Protein AF-A0A815ELU6-F1 (afdb_monomer_lite)

Foldseek 3Di:
DDDVLLCVVVVDVDDDFPFQCDPDPRGGDDDDDAAVVLVVVLVVLVVVLCVVPDPDDDDDDDPPDDDDDDDPCVCSCVPRVGDGDDDPVNNVVVSNVQCVVCVPHDD

Secondary structure (DSSP, 8-state):
--HHHHHHTTSSS-PPP--S-SSSTTSS-------HHHHHHHHHHHHHHHTT-------PPPTT--S-----THHHHHHHS------HHHHHHHHHHHHHH-TT---

InterPro domains:
  IPR036291 NAD(P)-binding domain superfamily [SSF51735] (1-105)

Sequence (107 aa):
MPYVAQVAVGRLPHVNVTGTDYDTPDGTGVRDYIHVVDLAKGHIAAMKKFKDNCGLQNCPRRSGDLASVYADCSLAAKELGWTAERGLDDMCQDLWRWQSNNPNGFQ

pLDDT: mean 77.12, std 16.99, range [32.91, 93.69]

Structure (mmCIF, N/CA/C/O backbone):
data_AF-A0A815ELU6-F1
#
_entry.id   AF-A0A815ELU6-F1
#
loop_
_atom_site.group_PDB
_atom_site.id
_atom_site.type_symbol
_atom_site.label_atom_id
_atom_site.label_alt_id
_atom_site.label_comp_id
_atom_site.label_asym_id
_atom_site.label_entity_id
_atom_site.label_seq_id
_atom_site.pdbx_PDB_ins_code
_atom_site.Cartn_x
_atom_site.Cartn_y
_atom_site.Cartn_z
_atom_site.occupancy
_atom_site.B_iso_or_equiv
_atom_site.auth_seq_id
_atom_site.auth_comp_id
_atom_site.auth_asym_id
_atom_site.auth_atom_id
_atom_site.pdbx_PDB_model_num
ATOM 1 N N . MET A 1 1 ? -5.921 5.186 -11.119 1.00 63.47 1 MET A N 1
ATOM 2 C CA . MET A 1 1 ? -5.454 3.794 -10.922 1.00 63.47 1 MET A CA 1
ATOM 3 C C . MET A 1 1 ? -3.967 3.805 -10.584 1.00 63.47 1 MET A C 1
ATOM 5 O O . MET A 1 1 ? -3.269 4.653 -11.130 1.00 63.47 1 MET A O 1
ATOM 9 N N . PRO A 1 2 ? -3.470 2.931 -9.698 1.00 83.88 2 PRO A N 1
ATOM 10 C CA . PRO A 1 2 ? -2.055 2.904 -9.315 1.00 83.88 2 PRO A CA 1
ATOM 11 C C . PRO A 1 2 ? -1.157 2.394 -10.453 1.00 83.88 2 PRO A C 1
ATOM 13 O O . PRO A 1 2 ? -1.551 1.517 -11.217 1.00 83.88 2 PRO A O 1
ATOM 16 N N . TYR A 1 3 ? 0.042 2.968 -10.580 1.00 86.38 3 TYR A N 1
ATOM 17 C CA . TYR A 1 3 ? 0.918 2.810 -11.751 1.00 86.38 3 TYR A CA 1
ATOM 18 C C . TYR A 1 3 ? 1.339 1.354 -12.006 1.00 86.38 3 TYR A C 1
ATOM 20 O O . TYR A 1 3 ? 1.165 0.845 -13.110 1.00 86.38 3 TYR A O 1
ATOM 28 N N . VAL A 1 4 ? 1.808 0.654 -10.967 1.00 89.50 4 VAL A N 1
ATOM 29 C CA . VAL A 1 4 ? 2.239 -0.754 -11.056 1.00 89.50 4 VAL A CA 1
ATOM 30 C C . VAL A 1 4 ? 1.092 -1.662 -11.509 1.00 89.50 4 VAL A C 1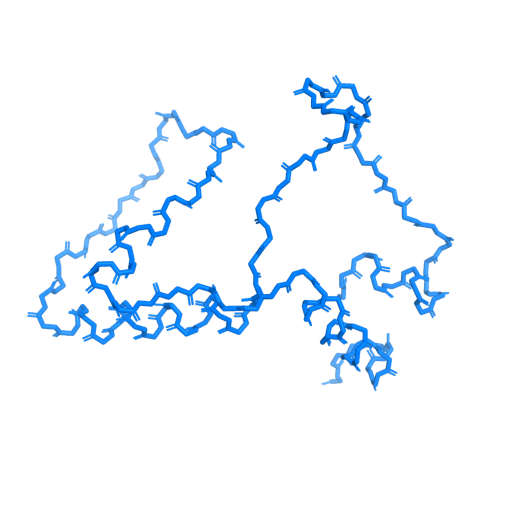
ATOM 32 O O . VAL A 1 4 ? 1.275 -2.504 -12.384 1.00 89.50 4 VAL A O 1
ATOM 35 N N . ALA A 1 5 ? -0.116 -1.444 -10.984 1.00 86.44 5 ALA A N 1
ATOM 36 C CA . ALA A 1 5 ? -1.285 -2.236 -11.353 1.00 86.44 5 ALA A CA 1
ATOM 37 C C . ALA A 1 5 ? -1.697 -2.012 -12.818 1.00 86.44 5 ALA A C 1
ATOM 39 O O . ALA A 1 5 ? -2.095 -2.957 -13.490 1.00 86.44 5 ALA A O 1
ATOM 40 N N . GLN A 1 6 ? -1.558 -0.786 -13.338 1.00 86.94 6 GLN A N 1
ATOM 41 C CA . GLN A 1 6 ? -1.822 -0.486 -14.750 1.00 86.94 6 GLN A CA 1
ATOM 42 C C . GLN A 1 6 ? -0.858 -1.215 -15.692 1.00 86.94 6 GLN A C 1
ATOM 44 O O . GLN A 1 6 ? -1.288 -1.686 -16.743 1.00 86.94 6 GLN A O 1
ATOM 49 N N . VAL A 1 7 ? 0.419 -1.331 -15.318 1.00 90.44 7 VAL A N 1
ATOM 50 C CA . VAL A 1 7 ? 1.398 -2.127 -16.075 1.00 90.44 7 VAL A CA 1
ATOM 51 C C . VAL A 1 7 ? 1.029 -3.610 -16.020 1.00 90.44 7 VAL A C 1
ATOM 53 O O . VAL A 1 7 ? 1.013 -4.273 -17.051 1.00 90.44 7 VAL A O 1
ATOM 56 N N . ALA A 1 8 ? 0.643 -4.116 -14.844 1.00 88.50 8 ALA A N 1
ATOM 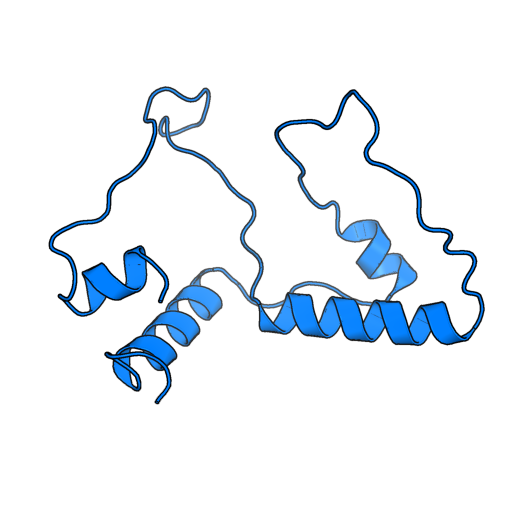57 C CA . ALA A 1 8 ? 0.261 -5.517 -14.663 1.00 88.50 8 ALA A CA 1
ATOM 58 C C . ALA A 1 8 ? -0.951 -5.940 -15.517 1.00 88.50 8 ALA A C 1
ATOM 60 O O . ALA A 1 8 ? -1.006 -7.077 -15.974 1.00 88.50 8 ALA A O 1
ATOM 61 N N . VAL A 1 9 ? -1.902 -5.033 -15.777 1.00 89.56 9 VAL A N 1
ATOM 62 C CA . VAL A 1 9 ? -3.028 -5.283 -16.703 1.00 89.56 9 VAL A CA 1
ATOM 63 C C . VAL A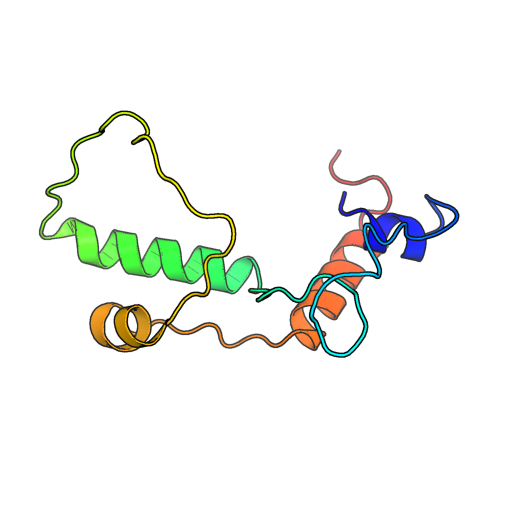 1 9 ? -2.757 -4.846 -18.148 1.00 89.56 9 VAL A C 1
ATOM 65 O O . VAL A 1 9 ? -3.683 -4.766 -18.952 1.00 89.56 9 VAL A O 1
ATOM 68 N N . GLY A 1 10 ? -1.507 -4.525 -18.492 1.00 88.81 10 GLY A N 1
ATOM 69 C CA . GLY A 1 10 ? -1.096 -4.191 -19.858 1.00 88.81 10 GLY A CA 1
ATOM 70 C C . GLY A 1 10 ? -1.551 -2.819 -20.367 1.00 88.81 10 GLY A C 1
ATOM 71 O O . GLY A 1 10 ? -1.472 -2.559 -21.564 1.00 88.81 10 GLY A O 1
ATOM 72 N N . ARG A 1 11 ? -2.021 -1.917 -19.492 1.00 87.75 11 ARG A N 1
ATOM 73 C CA . ARG A 1 11 ? -2.371 -0.533 -19.880 1.00 87.75 11 ARG A CA 1
ATOM 74 C C . ARG A 1 11 ? -1.142 0.349 -20.073 1.00 87.75 11 ARG A C 1
ATOM 76 O O . ARG A 1 11 ? -1.214 1.339 -20.794 1.00 87.75 11 ARG A O 1
ATOM 83 N N . LEU A 1 12 ? -0.039 0.005 -19.416 1.00 90.50 12 LEU A N 1
ATOM 84 C CA . LEU A 1 12 ? 1.251 0.672 -19.541 1.00 90.50 12 LEU A CA 1
ATOM 85 C C . LEU A 1 12 ? 2.337 -0.370 -19.846 1.00 90.50 12 LEU A C 1
ATOM 87 O O . LEU A 1 12 ? 2.223 -1.504 -19.386 1.00 90.50 12 LEU A O 1
ATOM 91 N N . PRO A 1 13 ? 3.386 -0.007 -20.602 1.00 92.19 13 PRO A N 1
ATOM 92 C CA . PRO A 1 13 ? 4.371 -0.974 -21.084 1.00 92.19 13 PRO A CA 1
ATOM 93 C C . PRO A 1 13 ? 5.348 -1.456 -20.003 1.00 92.19 13 PRO A C 1
ATOM 95 O O . PRO A 1 13 ? 5.789 -2.599 -20.053 1.00 92.19 13 PRO A O 1
ATOM 98 N N . HIS A 1 14 ? 5.712 -0.605 -19.040 1.00 93.44 14 HIS A N 1
ATOM 99 C CA . HIS A 1 14 ? 6.672 -0.938 -17.986 1.00 93.44 14 HIS A CA 1
ATOM 100 C C . HIS A 1 14 ? 6.497 -0.048 -16.751 1.00 93.44 14 HIS A C 1
ATOM 102 O O . HIS A 1 14 ? 5.905 1.031 -16.815 1.00 93.44 14 HIS A O 1
ATOM 108 N N . VAL A 1 15 ? 7.035 -0.506 -15.618 1.00 92.94 15 VAL A N 1
ATOM 109 C CA . VAL A 1 15 ? 7.139 0.290 -14.389 1.00 92.94 15 VAL A CA 1
ATOM 110 C C . VAL A 1 15 ? 8.373 1.191 -14.481 1.00 92.94 15 VAL A C 1
ATOM 112 O O . VAL A 1 15 ? 9.437 0.733 -14.885 1.00 92.94 15 VAL A O 1
ATOM 115 N N . ASN A 1 16 ? 8.247 2.458 -14.087 1.00 91.31 16 ASN A N 1
ATOM 116 C CA . ASN A 1 16 ? 9.382 3.362 -13.924 1.00 91.31 16 ASN A CA 1
ATOM 117 C C . ASN A 1 16 ? 9.759 3.421 -12.444 1.00 91.31 16 ASN A C 1
ATOM 119 O O . ASN A 1 16 ? 8.949 3.853 -11.624 1.00 91.31 16 ASN A O 1
ATOM 123 N N . VAL A 1 17 ? 10.979 3.002 -12.111 1.00 89.50 17 VAL A N 1
ATOM 124 C CA . VAL A 1 17 ? 11.546 3.127 -10.762 1.00 89.50 17 VAL A CA 1
ATOM 125 C C . VAL A 1 17 ? 12.372 4.410 -10.715 1.00 89.50 17 VAL A C 1
ATOM 127 O O . VAL A 1 17 ? 13.306 4.578 -11.495 1.00 89.50 17 VAL A O 1
ATOM 130 N N . THR A 1 18 ? 11.998 5.350 -9.847 1.00 87.50 18 THR A N 1
ATOM 131 C CA . THR A 1 18 ? 12.662 6.657 -9.747 1.00 87.50 18 THR A CA 1
ATOM 132 C C . THR A 1 18 ? 13.776 6.629 -8.703 1.00 87.50 18 THR A C 1
ATOM 134 O O . THR A 1 18 ? 13.483 6.626 -7.507 1.00 87.50 18 THR A O 1
ATOM 137 N N . GLY A 1 19 ? 15.027 6.674 -9.165 1.00 83.56 19 GLY A N 1
ATOM 138 C CA . GLY A 1 19 ? 16.226 6.684 -8.321 1.00 83.56 19 GLY A CA 1
ATOM 139 C C . GLY A 1 19 ? 16.709 5.275 -7.976 1.00 83.56 19 GLY A C 1
ATOM 140 O O . GLY A 1 19 ? 15.932 4.423 -7.543 1.00 83.56 19 GLY A O 1
ATOM 141 N N . THR A 1 20 ? 17.997 5.042 -8.218 1.00 88.69 20 THR A N 1
ATOM 142 C CA . THR A 1 20 ? 18.701 3.769 -7.964 1.00 88.69 20 THR A CA 1
ATOM 143 C C . THR A 1 20 ? 20.025 3.999 -7.225 1.00 88.69 20 THR A C 1
ATOM 145 O O . THR A 1 20 ? 20.899 3.140 -7.218 1.00 88.69 20 THR A O 1
ATOM 148 N N . ASP A 1 21 ? 20.199 5.193 -6.668 1.00 90.12 21 ASP A N 1
ATOM 149 C CA . ASP A 1 21 ? 21.410 5.722 -6.045 1.00 90.12 21 ASP A CA 1
ATOM 150 C C . ASP A 1 21 ? 21.165 6.189 -4.599 1.00 90.12 21 ASP A C 1
ATOM 152 O O . ASP A 1 21 ? 21.979 6.911 -4.023 1.00 90.12 21 ASP A O 1
ATOM 156 N N . TYR A 1 22 ? 20.050 5.776 -3.988 1.00 87.00 22 TYR A N 1
ATOM 157 C CA . TYR A 1 22 ? 19.796 6.021 -2.571 1.00 87.00 22 TYR A CA 1
ATOM 158 C C . TYR A 1 22 ? 20.700 5.150 -1.692 1.00 87.00 22 TYR A C 1
ATOM 160 O O . TYR A 1 22 ?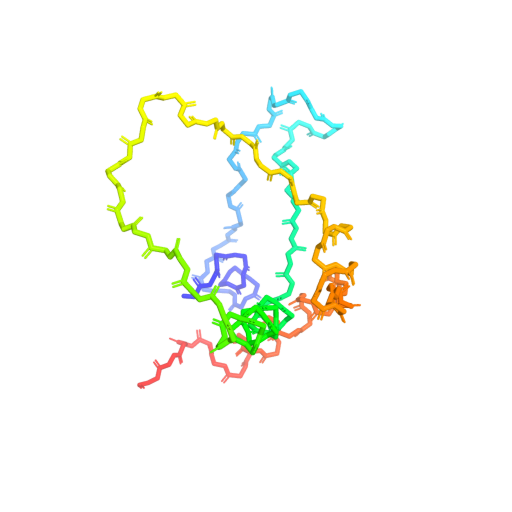 20.998 4.009 -2.038 1.00 87.00 22 TYR A O 1
ATOM 168 N N . ASP A 1 23 ? 21.055 5.646 -0.505 1.00 93.19 23 ASP A N 1
ATOM 169 C CA . ASP A 1 23 ? 21.763 4.870 0.523 1.00 93.19 23 ASP A CA 1
ATOM 170 C C . ASP A 1 23 ? 20.820 3.838 1.174 1.00 93.19 23 ASP A C 1
ATOM 172 O O . ASP A 1 23 ? 20.279 4.018 2.264 1.00 93.19 23 ASP A O 1
ATOM 176 N N . THR A 1 24 ? 20.520 2.790 0.412 1.00 93.00 24 THR A N 1
ATOM 177 C CA . THR A 1 24 ? 19.574 1.709 0.711 1.00 93.00 24 THR A CA 1
ATOM 178 C C . THR A 1 24 ? 20.125 0.400 0.138 1.00 93.00 24 THR A C 1
ATOM 180 O O . THR A 1 24 ? 20.932 0.452 -0.791 1.00 93.00 24 THR A O 1
ATOM 183 N N . PRO A 1 25 ? 19.708 -0.780 0.639 1.00 93.38 25 PRO A N 1
ATOM 184 C CA . PRO A 1 25 ? 20.331 -2.053 0.263 1.00 93.38 25 PRO A CA 1
ATOM 185 C C . PRO A 1 25 ? 20.383 -2.352 -1.243 1.00 93.38 25 PRO A C 1
ATOM 187 O O . PRO A 1 25 ? 21.316 -3.011 -1.692 1.00 93.38 25 PRO A O 1
ATOM 190 N N . ASP A 1 26 ? 19.400 -1.882 -2.013 1.00 91.75 26 ASP A N 1
ATOM 191 C CA . ASP A 1 26 ? 19.300 -2.089 -3.463 1.00 91.75 26 ASP A CA 1
ATOM 192 C C . ASP A 1 26 ? 19.379 -0.784 -4.281 1.00 91.75 26 ASP A C 1
ATOM 194 O O . ASP A 1 26 ? 19.181 -0.798 -5.496 1.00 91.75 26 ASP A O 1
ATOM 198 N N . GLY A 1 27 ? 19.668 0.347 -3.627 1.00 90.38 27 GLY A N 1
ATOM 199 C CA . GLY A 1 27 ? 19.708 1.673 -4.244 1.00 90.38 27 GLY A CA 1
ATOM 200 C C . GLY A 1 27 ? 18.339 2.316 -4.491 1.00 90.38 27 GLY A C 1
ATOM 201 O O . GLY A 1 27 ? 18.286 3.485 -4.879 1.00 90.38 27 GLY A O 1
ATOM 202 N N . THR A 1 28 ? 17.229 1.605 -4.276 1.00 93.69 28 THR A N 1
ATOM 203 C CA . THR A 1 28 ? 15.873 2.101 -4.540 1.00 93.69 28 THR A CA 1
ATOM 204 C C . THR A 1 28 ? 15.182 2.628 -3.281 1.00 93.69 28 THR A C 1
ATOM 206 O O . THR A 1 28 ? 15.588 2.408 -2.142 1.00 93.69 28 THR A O 1
ATOM 209 N N . GLY A 1 29 ? 14.092 3.375 -3.460 1.00 88.06 29 GLY A N 1
ATOM 210 C CA . GLY A 1 29 ? 13.357 3.935 -2.330 1.00 88.06 29 GLY A CA 1
ATOM 211 C C . GLY A 1 29 ? 12.675 2.871 -1.457 1.00 88.06 29 GLY A C 1
ATOM 212 O O . GLY A 1 29 ? 11.635 2.341 -1.832 1.00 88.06 29 GLY A O 1
ATOM 213 N N . VAL A 1 30 ? 13.166 2.668 -0.233 1.00 90.12 30 VAL A N 1
ATOM 214 C CA . VAL A 1 30 ? 12.496 1.845 0.794 1.00 90.12 30 VAL A CA 1
ATOM 215 C C . VAL A 1 30 ? 11.364 2.637 1.458 1.00 90.12 30 VAL A C 1
ATOM 217 O O . VAL A 1 30 ? 11.540 3.809 1.805 1.00 90.12 30 VAL A O 1
ATOM 220 N N . ARG A 1 31 ? 10.180 2.034 1.611 1.00 88.56 31 ARG A N 1
ATOM 221 C CA . ARG A 1 31 ? 8.984 2.661 2.202 1.00 88.56 31 ARG A CA 1
ATOM 222 C C . ARG A 1 31 ? 8.238 1.674 3.093 1.00 88.56 31 ARG A C 1
ATOM 224 O O . ARG A 1 31 ? 8.258 0.475 2.833 1.00 88.56 31 ARG A O 1
ATOM 231 N N . ASP A 1 32 ? 7.551 2.209 4.094 1.00 87.12 32 ASP A N 1
ATOM 232 C CA . ASP A 1 32 ? 6.619 1.462 4.936 1.00 87.12 32 ASP A CA 1
ATOM 233 C C . ASP A 1 32 ? 5.221 1.503 4.298 1.00 87.12 32 ASP A C 1
ATOM 235 O O . ASP A 1 32 ? 4.578 2.555 4.235 1.00 87.12 32 ASP A O 1
ATOM 239 N N . TYR A 1 33 ? 4.791 0.377 3.729 1.00 89.12 33 TYR A N 1
ATOM 240 C CA . TYR A 1 33 ? 3.486 0.254 3.087 1.00 89.12 33 TYR A CA 1
ATOM 241 C C . TYR A 1 33 ? 2.457 -0.251 4.095 1.00 89.12 33 TYR A C 1
ATOM 243 O O . TYR A 1 33 ? 2.672 -1.264 4.750 1.00 89.12 33 TYR A O 1
ATOM 251 N N . ILE A 1 34 ? 1.304 0.421 4.158 1.00 89.88 34 ILE A N 1
ATOM 252 C CA . ILE A 1 34 ? 0.166 0.026 4.991 1.00 89.88 34 ILE A CA 1
ATOM 253 C C . ILE A 1 34 ? -1.063 -0.269 4.132 1.00 89.88 34 ILE A C 1
ATOM 255 O O . ILE A 1 34 ? -1.401 0.478 3.210 1.00 89.88 34 ILE A O 1
ATOM 259 N N . HIS A 1 35 ? -1.780 -1.342 4.469 1.00 92.06 35 HIS A N 1
ATOM 260 C CA . HIS A 1 35 ? -3.011 -1.692 3.779 1.00 92.06 35 HIS A CA 1
ATOM 261 C C . HIS A 1 35 ? -4.076 -0.614 4.019 1.00 92.06 35 HIS A C 1
ATOM 263 O O . HIS A 1 35 ? -4.403 -0.285 5.160 1.00 92.06 35 HIS A O 1
ATOM 269 N N . VAL A 1 36 ? -4.687 -0.097 2.948 1.00 91.00 36 VAL A N 1
ATOM 270 C CA . VAL A 1 36 ? -5.635 1.034 3.023 1.00 91.00 36 VAL A CA 1
ATOM 271 C C . VAL A 1 36 ? -6.821 0.779 3.964 1.00 91.00 36 VAL A C 1
ATOM 273 O O . VAL A 1 36 ? -7.266 1.679 4.671 1.00 91.00 36 VAL A O 1
ATOM 276 N N . VAL A 1 37 ? -7.313 -0.462 4.024 1.00 89.38 37 VAL A N 1
ATOM 277 C CA . VAL A 1 37 ? -8.376 -0.864 4.965 1.00 89.38 37 VAL A CA 1
ATOM 278 C C . VAL A 1 37 ? -7.916 -0.769 6.419 1.00 89.38 37 VAL A C 1
ATOM 280 O O . VAL A 1 37 ? -8.684 -0.312 7.264 1.00 89.38 37 VAL A O 1
ATOM 283 N N . ASP A 1 38 ? -6.680 -1.162 6.723 1.00 88.62 38 ASP A N 1
ATOM 284 C CA . ASP A 1 38 ? -6.163 -1.059 8.086 1.00 88.62 38 ASP A CA 1
ATOM 285 C C . ASP A 1 38 ? -5.965 0.405 8.462 1.00 88.62 38 ASP A C 1
ATOM 287 O O . ASP A 1 38 ? -6.402 0.816 9.537 1.00 88.62 38 ASP A O 1
ATOM 291 N N . LEU A 1 39 ? -5.454 1.226 7.539 1.00 88.62 39 LEU A N 1
ATOM 292 C CA . LEU A 1 39 ? -5.387 2.673 7.721 1.00 88.62 39 LEU A CA 1
ATOM 293 C C . LEU A 1 39 ? -6.773 3.275 8.021 1.00 88.62 39 LEU A C 1
ATOM 295 O O . LEU A 1 39 ? -6.912 4.070 8.951 1.00 88.62 39 LEU A O 1
ATOM 299 N N . ALA A 1 40 ? -7.819 2.879 7.290 1.00 86.62 40 ALA A N 1
ATOM 300 C CA . ALA A 1 40 ? -9.187 3.342 7.539 1.00 86.62 40 ALA A CA 1
ATOM 301 C C . ALA A 1 40 ? -9.710 2.916 8.924 1.00 86.62 40 ALA A C 1
ATOM 303 O O . ALA A 1 40 ? -10.309 3.726 9.637 1.00 86.62 40 ALA A O 1
ATOM 304 N N . LYS A 1 41 ? -9.439 1.674 9.351 1.00 84.12 41 LYS A N 1
ATOM 305 C CA . LYS A 1 41 ? -9.755 1.209 10.714 1.00 84.12 41 LYS A CA 1
ATOM 306 C C . LYS A 1 41 ? -9.028 2.038 11.777 1.00 84.12 41 LYS A C 1
ATOM 308 O O . LYS A 1 41 ? -9.642 2.369 12.789 1.00 84.12 41 LYS A O 1
ATOM 313 N N . GLY A 1 42 ? -7.773 2.415 11.530 1.00 83.94 42 GLY A N 1
ATOM 314 C CA . GLY A 1 42 ? -6.986 3.263 12.429 1.00 83.94 42 GLY A CA 1
ATOM 315 C C . GLY A 1 42 ? -7.621 4.638 12.628 1.00 83.94 42 GLY A C 1
ATOM 316 O O . GLY A 1 42 ? -7.786 5.086 13.762 1.00 83.94 42 GLY A O 1
ATOM 317 N N . HIS A 1 43 ? -8.096 5.264 11.547 1.00 82.50 43 HIS A N 1
ATOM 318 C CA . HIS A 1 43 ? -8.838 6.529 11.626 1.00 82.50 43 HIS A CA 1
ATOM 319 C C . HIS A 1 43 ? -10.135 6.390 12.435 1.00 82.50 43 HIS A C 1
ATOM 321 O O . HIS A 1 43 ? -10.439 7.242 13.268 1.00 82.50 43 HIS A O 1
ATOM 327 N N . ILE A 1 44 ? -10.889 5.301 12.244 1.00 81.00 44 ILE A N 1
ATOM 328 C CA . ILE A 1 44 ? -12.109 5.032 13.021 1.00 81.00 44 ILE A CA 1
ATOM 329 C C . ILE A 1 44 ? -11.781 4.852 14.511 1.00 81.00 44 ILE A C 1
ATOM 331 O O . ILE A 1 44 ? -12.506 5.374 15.360 1.00 81.00 44 ILE A O 1
ATOM 335 N N . ALA A 1 45 ? -10.704 4.134 14.842 1.00 80.69 45 ALA A N 1
ATOM 336 C CA . ALA A 1 45 ? -10.258 3.943 16.221 1.00 80.69 45 ALA A CA 1
ATOM 337 C C . ALA A 1 45 ? -9.859 5.278 16.873 1.00 80.69 45 ALA A C 1
ATOM 339 O O . ALA A 1 45 ? -10.318 5.586 17.974 1.00 80.69 45 ALA A O 1
ATOM 340 N N . ALA A 1 46 ? -9.104 6.114 16.154 1.00 76.88 46 ALA A N 1
ATOM 341 C CA . ALA A 1 46 ? -8.764 7.467 16.581 1.00 76.88 46 ALA A CA 1
ATOM 342 C C . ALA A 1 46 ? -10.022 8.310 16.841 1.00 76.88 46 ALA A C 1
ATOM 344 O O . ALA A 1 46 ? -10.194 8.839 17.937 1.00 76.88 46 ALA A O 1
ATOM 345 N N . MET A 1 47 ? -10.953 8.383 15.884 1.00 72.88 47 MET A N 1
ATOM 346 C CA . MET A 1 47 ? -12.194 9.153 16.041 1.00 72.88 47 MET A CA 1
ATOM 347 C C . MET A 1 47 ? -13.040 8.698 17.235 1.00 72.88 47 MET A C 1
ATOM 349 O O . MET A 1 47 ? -13.624 9.535 17.921 1.00 72.88 47 MET A O 1
ATOM 353 N N . LYS A 1 48 ? -13.117 7.386 17.496 1.00 74.31 48 LYS A N 1
ATOM 354 C CA . LYS A 1 48 ? -13.824 6.852 18.670 1.00 74.31 48 LYS A CA 1
ATOM 355 C C . LYS A 1 48 ? -13.192 7.334 19.972 1.00 74.31 48 LYS A C 1
ATOM 357 O O . LYS A 1 48 ? -13.931 7.709 20.871 1.00 74.31 48 LYS A O 1
ATOM 362 N N . LYS A 1 49 ? -11.859 7.383 20.048 1.00 69.75 49 LYS A N 1
ATOM 363 C CA . LYS A 1 49 ? -11.141 7.891 21.224 1.00 69.75 49 LYS A CA 1
ATOM 364 C C . LYS A 1 49 ? -11.270 9.410 21.387 1.00 69.75 49 LYS A C 1
ATOM 366 O O . LYS A 1 49 ? -11.395 9.900 22.503 1.00 69.75 49 LYS A O 1
ATOM 371 N N . PHE A 1 50 ? -11.278 10.164 20.287 1.00 63.91 50 PHE A N 1
ATOM 372 C CA . PHE A 1 50 ? -11.352 11.631 20.323 1.00 63.91 50 PHE A CA 1
ATOM 373 C C . PHE A 1 50 ? -12.751 12.195 20.596 1.00 63.91 50 PHE A C 1
ATOM 375 O O . PHE A 1 50 ? -12.865 13.385 20.892 1.00 63.91 50 PHE A O 1
ATOM 382 N N . LYS A 1 51 ? -13.810 11.374 20.550 1.00 58.62 51 LYS A N 1
ATOM 383 C CA . LYS A 1 51 ? -15.170 11.807 20.919 1.00 58.62 51 LYS A CA 1
ATOM 384 C C . LYS A 1 51 ? -15.288 12.271 22.376 1.00 58.62 51 LYS A C 1
ATOM 386 O O . LYS A 1 51 ? -16.178 13.066 22.659 1.00 58.62 51 LYS A O 1
ATOM 391 N N . ASP A 1 52 ? -14.363 11.854 23.239 1.00 55.47 52 ASP A N 1
ATOM 392 C CA . ASP A 1 52 ? -14.421 12.134 24.674 1.00 55.47 52 ASP A CA 1
ATOM 393 C C . ASP A 1 52 ? -13.506 13.297 25.126 1.00 55.47 52 ASP A C 1
ATOM 395 O O . ASP A 1 52 ? -13.616 13.721 26.271 1.00 55.47 52 ASP A O 1
ATOM 399 N N . ASN A 1 53 ? -12.615 13.836 24.268 1.00 55.12 53 ASN A N 1
ATOM 400 C CA . ASN A 1 53 ? -11.701 14.955 24.602 1.00 55.12 53 ASN A CA 1
ATOM 401 C C . ASN A 1 53 ? -10.984 15.543 23.356 1.00 55.12 53 ASN A C 1
ATOM 403 O O . ASN A 1 53 ? -9.800 15.287 23.126 1.00 55.12 53 ASN A O 1
ATOM 407 N N . CYS A 1 54 ? -11.662 16.336 22.518 1.00 49.09 54 CYS A N 1
ATOM 408 C CA . CYS A 1 54 ? -11.029 16.930 21.329 1.00 49.09 54 CYS A CA 1
ATOM 409 C C . CYS A 1 54 ? -10.532 18.368 21.580 1.00 49.09 54 CYS A C 1
ATOM 411 O O . CYS A 1 54 ? -11.316 19.314 21.575 1.00 49.09 54 CYS A O 1
ATOM 413 N N . GLY A 1 55 ? -9.215 18.523 21.764 1.00 53.12 55 GLY A N 1
ATOM 414 C CA . GLY A 1 55 ? -8.485 19.799 21.791 1.00 53.12 55 GLY A CA 1
ATOM 415 C C . GLY A 1 55 ? -7.653 20.024 20.522 1.00 53.12 55 GLY A C 1
ATOM 416 O O . GLY A 1 55 ? -6.447 20.232 20.611 1.00 53.12 55 GLY A O 1
ATOM 417 N N . LEU A 1 56 ? -8.261 19.920 19.336 1.00 47.59 56 LEU A N 1
ATOM 418 C CA . LEU A 1 56 ? -7.585 20.168 18.055 1.00 47.59 56 LEU A CA 1
ATOM 419 C C . LEU A 1 56 ? -7.890 21.580 17.538 1.00 47.59 56 LEU A C 1
ATOM 421 O O . LEU A 1 56 ? -9.047 21.931 17.313 1.00 47.59 56 LEU A O 1
ATOM 425 N N . GLN A 1 57 ? -6.837 22.367 17.306 1.00 43.28 57 GLN A N 1
ATOM 426 C CA . GLN A 1 57 ? -6.896 23.678 16.659 1.00 43.28 57 GLN A CA 1
ATOM 427 C C . GLN A 1 57 ? -6.070 23.645 15.365 1.00 43.28 57 GLN A C 1
ATOM 429 O O . GLN A 1 57 ? -4.937 23.166 15.358 1.00 43.28 57 GLN A O 1
ATOM 434 N N . ASN A 1 58 ? -6.642 24.141 14.265 1.00 40.53 58 ASN A N 1
ATOM 435 C CA . ASN A 1 58 ? -5.954 24.223 12.975 1.00 40.53 58 ASN A CA 1
ATOM 436 C C . ASN A 1 58 ? -4.819 25.256 13.024 1.00 40.53 58 ASN A C 1
ATOM 438 O O . ASN A 1 58 ? -5.054 26.411 13.382 1.00 40.53 58 ASN A O 1
ATOM 442 N N . CYS A 1 59 ? -3.619 24.855 12.595 1.00 39.97 59 CYS A N 1
ATOM 443 C CA . CYS A 1 59 ? -2.434 25.709 12.516 1.00 39.97 59 CYS A CA 1
ATOM 444 C C . CYS A 1 59 ? -1.796 25.638 11.114 1.00 39.97 59 CYS A C 1
ATOM 446 O O . CYS A 1 59 ? -1.861 24.593 10.464 1.00 39.97 59 CYS A O 1
ATOM 448 N N . PRO A 1 60 ? -1.174 26.730 10.631 1.00 45.25 60 PRO A N 1
ATOM 449 C CA . PRO A 1 60 ? -0.467 26.745 9.352 1.00 45.25 60 PRO A CA 1
ATOM 450 C C . PRO A 1 60 ? 0.784 25.853 9.364 1.00 45.25 60 PRO A C 1
ATOM 452 O O . PRO A 1 60 ? 1.348 25.546 10.415 1.00 45.25 60 PRO A O 1
ATOM 455 N N . ARG A 1 61 ? 1.230 25.461 8.164 1.00 45.53 61 ARG A N 1
ATOM 456 C CA . ARG A 1 61 ? 2.415 24.617 7.945 1.00 45.53 61 ARG A CA 1
ATOM 457 C C . ARG A 1 61 ? 3.672 25.279 8.531 1.00 45.53 61 ARG A C 1
ATOM 459 O O . ARG A 1 61 ? 3.927 26.452 8.255 1.00 45.53 61 ARG A O 1
ATOM 466 N N . ARG A 1 62 ? 4.453 24.547 9.335 1.00 55.47 62 ARG A N 1
ATOM 467 C CA . ARG A 1 62 ? 5.668 25.067 9.988 1.00 55.47 62 ARG A CA 1
ATOM 468 C C . ARG A 1 62 ? 6.875 24.893 9.061 1.00 55.47 62 ARG A C 1
ATOM 470 O O . ARG A 1 62 ? 7.035 23.859 8.426 1.00 55.47 62 ARG A O 1
ATOM 477 N N . SER A 1 63 ? 7.738 25.903 8.983 1.00 32.91 63 SER A N 1
ATOM 478 C CA . SER A 1 63 ? 9.031 25.774 8.297 1.00 32.91 63 SER A CA 1
ATOM 479 C C . SER A 1 63 ? 9.891 24.713 9.008 1.00 32.91 63 SER A C 1
ATOM 481 O O . SER A 1 63 ? 10.127 24.859 10.209 1.00 32.91 63 SER A O 1
ATOM 483 N N . GLY A 1 64 ? 10.317 23.656 8.298 1.00 59.41 64 GLY A N 1
ATOM 484 C CA . GLY A 1 64 ? 11.145 22.559 8.839 1.00 59.41 64 GLY A CA 1
ATOM 485 C C . GLY A 1 64 ? 10.606 21.122 8.694 1.00 59.41 64 GLY A C 1
ATOM 486 O O . GLY A 1 64 ? 11.190 20.218 9.284 1.00 59.41 64 GLY A O 1
ATOM 487 N N . ASP A 1 65 ? 9.522 20.885 7.945 1.00 46.00 65 ASP A N 1
ATOM 488 C CA . ASP A 1 65 ? 8.974 19.530 7.726 1.00 46.00 65 ASP A CA 1
ATOM 489 C C . ASP A 1 65 ? 9.983 18.589 7.012 1.00 46.00 65 ASP A C 1
ATOM 491 O O . ASP A 1 65 ? 10.563 18.947 5.985 1.00 46.00 65 ASP A O 1
ATOM 495 N N . LEU A 1 66 ? 10.188 17.379 7.555 1.00 47.28 66 LEU A N 1
ATOM 496 C CA . LEU A 1 66 ? 11.218 16.401 7.149 1.00 47.28 66 LEU A CA 1
ATOM 497 C C . LEU A 1 66 ? 10.781 15.440 6.020 1.00 47.28 66 LEU A C 1
ATOM 499 O O . LEU A 1 66 ? 9.594 15.206 5.801 1.00 47.28 66 LEU A O 1
ATOM 503 N N . ALA A 1 67 ? 11.770 14.845 5.334 1.00 47.97 67 ALA A N 1
ATOM 504 C CA . ALA A 1 67 ? 11.610 14.044 4.110 1.00 47.97 67 ALA A CA 1
ATOM 505 C C . ALA A 1 67 ? 11.210 12.564 4.310 1.00 47.97 67 ALA A C 1
ATOM 507 O O . ALA A 1 67 ? 10.698 11.946 3.378 1.00 47.97 67 ALA A O 1
ATOM 508 N N . SER A 1 68 ? 11.421 11.984 5.495 1.00 34.09 68 SER A N 1
AT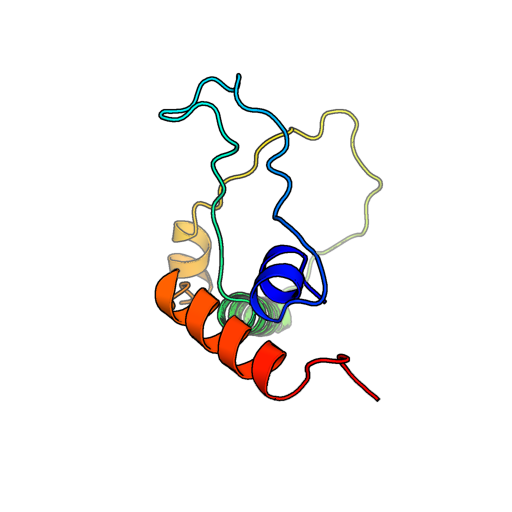OM 509 C CA . SER A 1 68 ? 11.042 10.597 5.799 1.00 34.09 68 SER A CA 1
ATOM 510 C C . SER A 1 68 ? 10.383 10.495 7.167 1.00 34.09 68 SER A C 1
ATOM 512 O O . SER A 1 68 ? 10.933 10.954 8.167 1.00 34.09 68 SER A O 1
ATOM 514 N N . VAL A 1 69 ? 9.217 9.854 7.190 1.00 44.97 69 VAL A N 1
ATOM 515 C CA . VAL A 1 69 ? 8.414 9.569 8.378 1.00 44.97 69 VAL A CA 1
ATOM 516 C C . VAL A 1 69 ? 8.171 8.068 8.398 1.00 44.97 69 VAL A C 1
ATOM 518 O O . VAL A 1 69 ? 7.591 7.524 7.461 1.00 44.97 69 VAL A O 1
ATOM 521 N N . TYR A 1 70 ? 8.630 7.411 9.454 1.00 45.28 70 TYR A N 1
ATOM 522 C CA . TYR A 1 70 ? 8.275 6.038 9.792 1.00 45.28 70 TYR A CA 1
ATOM 523 C C . TYR A 1 70 ? 7.323 6.081 10.983 1.00 45.28 70 TYR A C 1
ATOM 525 O O . TYR A 1 70 ? 7.487 6.897 11.894 1.00 45.28 70 TYR A O 1
ATOM 533 N N . ALA A 1 71 ? 6.296 5.239 10.952 1.00 55.06 71 ALA A N 1
ATOM 534 C CA . ALA A 1 71 ? 5.323 5.172 12.025 1.00 55.06 71 ALA A CA 1
ATOM 535 C C . ALA A 1 71 ? 5.798 4.148 13.057 1.00 5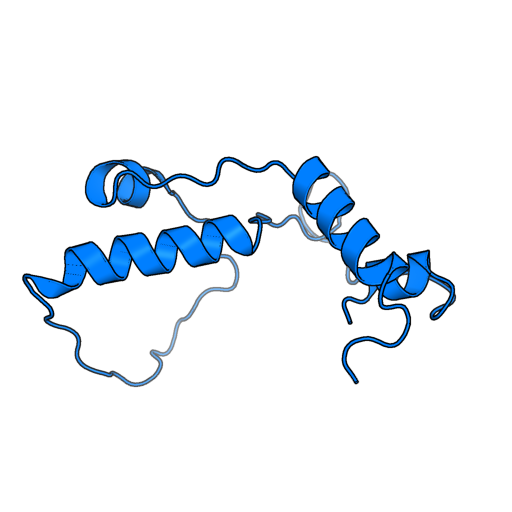5.06 71 ALA A C 1
ATOM 537 O O . ALA A 1 71 ? 5.746 2.946 12.816 1.00 55.06 71 ALA A O 1
ATOM 538 N N . ASP A 1 72 ? 6.221 4.610 14.235 1.00 50.59 72 ASP A N 1
ATOM 539 C CA . ASP A 1 72 ? 6.174 3.730 15.397 1.00 50.59 72 ASP A CA 1
ATOM 540 C C . ASP A 1 72 ? 4.709 3.608 15.838 1.00 50.59 72 ASP A C 1
ATOM 542 O O . ASP A 1 72 ? 4.156 4.456 16.543 1.00 50.59 72 ASP A O 1
ATOM 546 N N . CYS A 1 73 ? 4.057 2.546 15.371 1.00 60.94 73 CYS A N 1
ATOM 547 C CA . CYS A 1 73 ? 2.672 2.240 15.707 1.00 60.94 73 CYS A CA 1
ATOM 548 C C . CYS A 1 73 ? 2.499 1.769 17.163 1.00 60.94 73 CYS A C 1
ATOM 550 O O . CYS A 1 73 ? 1.367 1.502 17.566 1.00 60.94 73 CYS A O 1
ATOM 552 N N . SER A 1 74 ? 3.565 1.686 17.974 1.00 64.69 74 SER A N 1
ATOM 553 C CA . SER A 1 74 ? 3.486 1.271 19.381 1.00 64.69 74 SER A CA 1
ATOM 554 C C . SER A 1 74 ? 2.558 2.166 20.206 1.00 64.69 74 SER A C 1
ATOM 556 O O . SER A 1 74 ? 1.792 1.670 21.038 1.00 64.69 74 SER A O 1
ATOM 558 N N . LEU A 1 75 ? 2.550 3.475 19.928 1.00 65.56 75 LEU A N 1
ATOM 559 C CA . LEU A 1 75 ? 1.651 4.413 20.591 1.00 65.56 75 LEU A CA 1
ATOM 560 C C . LEU A 1 75 ? 0.198 4.139 20.200 1.00 65.56 75 LEU A C 1
ATOM 562 O O . LEU A 1 75 ? -0.646 4.031 21.080 1.00 65.56 75 LEU A O 1
ATOM 566 N N . ALA A 1 76 ? -0.093 3.949 18.910 1.00 63.41 76 ALA A N 1
ATOM 567 C CA . ALA A 1 76 ? -1.438 3.622 18.434 1.00 63.41 76 ALA A CA 1
ATOM 568 C C . ALA A 1 76 ? -1.925 2.261 18.966 1.00 63.41 76 ALA A C 1
ATOM 570 O O . ALA A 1 76 ? -3.080 2.139 19.371 1.00 63.41 76 ALA A O 1
ATOM 571 N N . ALA A 1 77 ? -1.042 1.268 19.070 1.00 72.69 77 ALA A N 1
ATOM 572 C CA . ALA A 1 77 ? -1.359 -0.020 19.679 1.00 72.69 77 ALA A CA 1
ATOM 573 C C . ALA A 1 77 ? -1.731 0.140 21.160 1.00 72.69 77 ALA A C 1
ATOM 575 O O . ALA A 1 77 ? -2.768 -0.353 21.602 1.00 72.69 77 ALA A O 1
ATOM 576 N N . LYS A 1 78 ? -0.924 0.890 21.919 1.00 69.88 78 LYS A N 1
ATOM 577 C CA . LYS A 1 78 ? -1.146 1.138 23.350 1.00 69.88 78 LYS A CA 1
ATOM 578 C C . LYS A 1 78 ? -2.386 1.989 23.616 1.00 69.88 78 LYS A C 1
ATOM 580 O O . LYS A 1 78 ? -3.096 1.769 24.592 1.00 69.88 78 LYS A O 1
ATOM 585 N N . GLU A 1 79 ? -2.618 2.992 22.781 1.00 74.12 79 GLU A N 1
ATOM 586 C CA . GLU A 1 79 ? -3.612 4.028 23.024 1.00 74.12 79 GLU A CA 1
ATOM 587 C C . GLU A 1 79 ? -4.956 3.787 22.353 1.00 74.12 79 GLU A C 1
ATOM 589 O O . GLU A 1 79 ? -5.972 4.227 22.893 1.00 74.12 79 GLU A O 1
ATOM 594 N N . LEU A 1 80 ? -4.955 3.169 21.177 1.00 69.94 80 LEU A N 1
ATOM 595 C CA . LEU A 1 80 ? -6.134 2.940 20.345 1.00 69.94 80 LEU A CA 1
ATOM 596 C C . LEU A 1 80 ? -6.490 1.453 20.253 1.00 69.94 80 LEU A C 1
ATOM 598 O O . LEU A 1 80 ? -7.541 1.132 19.702 1.00 69.94 80 LEU A O 1
ATOM 602 N N . GLY A 1 81 ? -5.632 0.555 20.757 1.00 76.88 81 GLY A N 1
ATOM 603 C CA . GLY A 1 81 ? -5.798 -0.888 20.573 1.00 76.88 81 GLY A CA 1
ATOM 604 C C . GLY A 1 81 ? -5.766 -1.291 19.098 1.00 76.88 81 GLY A C 1
ATOM 605 O O . GLY A 1 81 ? -6.412 -2.264 18.721 1.00 76.88 81 GLY A O 1
ATOM 606 N N . TRP A 1 82 ? -5.093 -0.504 18.253 1.00 81.56 82 TRP A N 1
ATOM 607 C CA . TRP A 1 82 ? -5.078 -0.689 16.806 1.00 81.56 82 TRP A CA 1
ATOM 608 C C . TRP A 1 82 ? -3.663 -0.969 16.304 1.00 81.56 82 TRP A C 1
ATOM 610 O O . TRP A 1 82 ? -2.714 -0.277 16.672 1.00 81.56 82 TRP A O 1
ATOM 620 N N . THR A 1 83 ? -3.552 -1.955 15.419 1.00 81.94 83 THR A N 1
ATOM 621 C CA . THR A 1 83 ? -2.337 -2.319 14.685 1.00 81.94 83 THR A CA 1
ATOM 622 C C . THR A 1 83 ? -2.710 -2.682 13.251 1.00 81.94 83 THR A C 1
ATOM 624 O O . THR A 1 83 ? -3.807 -3.187 13.010 1.00 81.94 83 THR A O 1
ATOM 627 N N . ALA A 1 84 ? -1.810 -2.439 12.297 1.00 84.19 84 ALA A N 1
ATOM 628 C CA . ALA A 1 84 ? -1.958 -2.988 10.953 1.00 84.19 84 ALA A CA 1
ATOM 629 C C . ALA A 1 84 ? -1.705 -4.501 11.001 1.00 84.19 84 ALA A C 1
ATOM 631 O O . ALA A 1 84 ? -0.688 -4.940 11.535 1.00 84.19 84 ALA A O 1
ATOM 632 N N . GLU A 1 85 ? -2.645 -5.285 10.485 1.00 86.12 85 GLU A N 1
ATOM 633 C CA . GLU A 1 85 ? -2.593 -6.753 10.534 1.00 86.12 85 GLU A CA 1
ATOM 634 C C . GLU A 1 85 ? -2.228 -7.345 9.170 1.00 86.12 85 GLU A C 1
ATOM 636 O O . GLU A 1 85 ? -1.699 -8.451 9.099 1.00 86.12 85 GLU A O 1
ATOM 641 N N . ARG A 1 86 ? -2.520 -6.619 8.084 1.00 87.50 86 ARG A N 1
ATOM 642 C CA . ARG A 1 86 ? -2.340 -7.095 6.712 1.00 87.50 86 ARG A CA 1
ATOM 643 C C . ARG A 1 86 ? -0.919 -6.875 6.216 1.00 87.50 86 ARG A C 1
ATOM 645 O O . ARG A 1 86 ? -0.376 -5.773 6.324 1.00 87.50 86 ARG A O 1
ATOM 652 N N . GLY A 1 87 ? -0.358 -7.919 5.615 1.00 90.25 87 GLY A N 1
ATOM 653 C CA . GLY A 1 87 ? 0.980 -7.899 5.037 1.00 90.25 87 GLY A CA 1
ATOM 654 C C . GLY A 1 87 ? 1.013 -7.331 3.618 1.00 90.25 87 GLY A C 1
ATOM 655 O O . GLY A 1 87 ? -0.015 -7.014 3.018 1.00 90.25 87 GLY A O 1
ATOM 656 N N . LEU A 1 88 ? 2.221 -7.235 3.057 1.00 87.62 88 LEU A N 1
ATOM 657 C CA . LEU A 1 88 ? 2.426 -6.764 1.684 1.00 87.62 88 LEU A CA 1
ATOM 658 C C . LEU A 1 88 ? 1.729 -7.669 0.653 1.00 87.62 88 LEU A C 1
ATOM 660 O O . LEU A 1 88 ? 1.176 -7.174 -0.328 1.00 87.62 88 LEU A O 1
ATOM 664 N N . ASP A 1 89 ? 1.695 -8.979 0.902 1.00 89.38 89 ASP A N 1
ATOM 665 C CA . ASP A 1 89 ? 1.024 -9.942 0.025 1.00 89.38 89 ASP A CA 1
ATOM 666 C C . ASP A 1 89 ? -0.485 -9.687 -0.052 1.00 89.38 89 ASP A C 1
ATOM 668 O O . ASP A 1 89 ? -1.043 -9.662 -1.150 1.00 89.38 89 ASP A O 1
ATOM 672 N N . ASP A 1 90 ? -1.134 -9.410 1.083 1.00 90.38 90 ASP A N 1
ATOM 673 C CA . ASP A 1 90 ? -2.561 -9.068 1.130 1.00 90.38 90 ASP A CA 1
ATOM 674 C C . ASP A 1 90 ? -2.841 -7.783 0.342 1.00 90.38 90 ASP A C 1
ATOM 676 O O . ASP A 1 90 ? -3.815 -7.702 -0.408 1.00 90.38 90 ASP A O 1
ATOM 680 N N . MET A 1 91 ? -1.957 -6.783 0.465 1.00 91.19 91 MET A N 1
ATOM 681 C CA . MET A 1 91 ? -2.062 -5.524 -0.282 1.00 91.19 91 MET A CA 1
ATOM 682 C C . MET A 1 91 ? -1.981 -5.764 -1.789 1.00 91.19 91 MET A C 1
ATOM 684 O O . MET A 1 91 ? -2.798 -5.235 -2.544 1.00 91.19 91 MET A O 1
ATOM 688 N N . CYS A 1 92 ? -1.016 -6.571 -2.231 1.00 90.19 92 CYS A N 1
ATOM 689 C CA . CYS A 1 92 ? -0.835 -6.911 -3.639 1.00 90.19 92 CYS A CA 1
ATOM 690 C C . CYS A 1 92 ? -2.017 -7.719 -4.189 1.00 90.19 92 CYS A C 1
ATOM 692 O O . CYS A 1 92 ? -2.485 -7.439 -5.295 1.00 90.19 92 CYS A O 1
ATOM 694 N N . GLN A 1 93 ? -2.533 -8.683 -3.422 1.00 91.69 93 GLN A N 1
ATOM 695 C CA . GLN A 1 93 ? -3.682 -9.502 -3.812 1.00 91.69 93 GLN A CA 1
ATOM 696 C C . GLN A 1 93 ? -4.963 -8.673 -3.942 1.00 91.69 93 GLN A C 1
ATOM 698 O O . GLN A 1 93 ? -5.643 -8.760 -4.969 1.00 91.69 93 GLN A O 1
ATOM 703 N N . ASP A 1 94 ? -5.277 -7.833 -2.953 1.00 91.44 94 ASP A N 1
ATOM 704 C CA . ASP A 1 94 ? -6.462 -6.971 -2.995 1.00 91.44 94 ASP A CA 1
ATOM 705 C C . ASP A 1 94 ? -6.351 -5.927 -4.115 1.00 91.44 94 ASP A C 1
ATOM 707 O O . ASP A 1 94 ? -7.329 -5.663 -4.826 1.00 91.44 94 ASP A O 1
ATOM 711 N N . LEU A 1 95 ? -5.146 -5.395 -4.351 1.00 90.12 95 LEU A N 1
ATOM 712 C CA . LEU A 1 95 ? -4.885 -4.493 -5.468 1.00 90.12 95 LEU A CA 1
ATOM 713 C C . LEU A 1 95 ? -5.111 -5.179 -6.821 1.00 90.12 95 LEU A C 1
ATOM 715 O O . LEU A 1 95 ? -5.793 -4.624 -7.689 1.00 90.12 95 LEU A O 1
ATOM 719 N N . TRP A 1 96 ? -4.564 -6.383 -7.001 1.00 89.25 96 TRP A N 1
ATOM 720 C CA . TRP A 1 96 ? -4.735 -7.170 -8.219 1.00 89.25 96 TRP A CA 1
ATOM 721 C C . TRP A 1 96 ? -6.201 -7.525 -8.456 1.00 89.25 96 TRP A C 1
ATOM 723 O O . TRP A 1 96 ? -6.714 -7.338 -9.562 1.00 89.25 96 TRP A O 1
ATOM 733 N N . ARG A 1 97 ? -6.905 -7.971 -7.411 1.00 90.94 97 ARG A N 1
ATOM 734 C CA . ARG A 1 97 ? -8.333 -8.292 -7.465 1.00 90.94 97 ARG A CA 1
ATOM 735 C C . ARG A 1 97 ? -9.158 -7.086 -7.906 1.00 90.94 97 ARG A C 1
ATOM 737 O O . ARG A 1 97 ? -10.031 -7.226 -8.762 1.00 90.94 97 ARG A O 1
ATOM 744 N N . TRP A 1 98 ? -8.894 -5.905 -7.347 1.00 90.94 98 TRP A N 1
ATOM 745 C CA . TRP A 1 98 ? -9.586 -4.680 -7.744 1.00 90.94 98 TRP A CA 1
ATOM 746 C C . TRP A 1 98 ? -9.309 -4.317 -9.206 1.00 90.94 98 TRP A C 1
ATOM 748 O O . TRP A 1 98 ? -10.250 -4.098 -9.970 1.00 90.94 98 TRP A O 1
ATOM 758 N N . GLN A 1 99 ? -8.034 -4.275 -9.601 1.00 88.44 99 GLN A N 1
ATOM 759 C CA . GLN A 1 99 ? -7.614 -3.851 -10.938 1.00 88.44 99 GLN A CA 1
ATOM 760 C C . GLN A 1 99 ? -8.074 -4.827 -12.033 1.00 88.44 99 GLN A C 1
ATOM 762 O O . GLN A 1 99 ? -8.447 -4.376 -13.114 1.00 88.44 99 GLN A O 1
ATOM 767 N N . SER A 1 100 ? -8.093 -6.133 -11.751 1.00 88.31 100 SER A N 1
ATOM 768 C CA . SER A 1 100 ? -8.572 -7.167 -12.681 1.00 88.31 100 SER A CA 1
ATOM 769 C C . SER A 1 100 ? -10.069 -7.049 -12.948 1.00 88.31 100 SER A C 1
ATOM 771 O O . SER A 1 100 ? -10.508 -7.179 -14.086 1.00 88.31 100 SER A O 1
ATOM 773 N N . ASN A 1 101 ? -10.855 -6.761 -11.906 1.00 90.25 101 ASN A N 1
ATOM 774 C CA . ASN A 1 101 ? -12.303 -6.588 -12.033 1.00 90.25 101 ASN A CA 1
ATOM 775 C C . ASN A 1 101 ? -12.687 -5.211 -12.596 1.00 90.25 101 ASN A C 1
ATOM 777 O O . ASN A 1 101 ? -13.748 -5.067 -13.195 1.00 90.25 101 ASN A O 1
ATOM 781 N N . ASN A 1 102 ? -11.830 -4.201 -12.422 1.00 89.50 102 ASN A N 1
ATOM 782 C CA . ASN A 1 102 ? -12.079 -2.820 -12.837 1.00 89.50 102 ASN A CA 1
ATOM 783 C C . ASN A 1 102 ? -10.904 -2.298 -13.680 1.00 89.50 102 ASN A C 1
ATOM 785 O O . ASN A 1 102 ? -10.200 -1.371 -13.258 1.00 89.50 102 ASN A O 1
ATOM 789 N N . PRO A 1 103 ? -10.666 -2.855 -14.883 1.00 83.25 103 PRO A N 1
ATOM 790 C CA . PRO A 1 103 ? -9.497 -2.504 -15.690 1.00 83.25 103 PRO A CA 1
ATOM 791 C C . PRO A 1 103 ? -9.465 -1.010 -16.047 1.00 83.25 103 PRO A C 1
ATOM 793 O O . PRO A 1 103 ? -8.394 -0.395 -16.078 1.00 83.25 103 PRO A O 1
ATOM 796 N N . ASN A 1 104 ? -10.641 -0.400 -16.228 1.00 85.06 104 ASN A N 1
ATOM 797 C CA . ASN A 1 104 ? -10.800 1.019 -16.545 1.00 85.06 104 ASN A CA 1
ATOM 798 C C . ASN A 1 104 ? -11.005 1.930 -15.322 1.00 85.06 104 ASN A C 1
ATOM 800 O O . ASN A 1 104 ? -11.018 3.146 -15.486 1.00 85.06 104 ASN A O 1
ATOM 804 N N . GLY A 1 105 ? -11.043 1.376 -14.107 1.00 83.56 105 GLY A N 1
ATOM 805 C CA . GLY A 1 105 ? -11.382 2.112 -12.888 1.00 83.56 105 GLY A CA 1
ATOM 806 C C . GLY A 1 105 ? -12.893 2.225 -12.674 1.00 83.56 105 GLY A C 1
ATOM 807 O O . GLY A 1 105 ? -13.653 1.400 -13.173 1.00 83.56 105 GLY A O 1
ATOM 808 N N . PHE A 1 106 ? -13.306 3.225 -11.895 1.00 80.56 106 PHE A N 1
ATOM 809 C CA . PHE A 1 106 ? -14.718 3.519 -11.635 1.00 80.56 106 PHE A CA 1
ATOM 810 C C . PHE A 1 106 ? -15.424 4.045 -12.896 1.00 80.56 106 PHE A C 1
ATOM 812 O O . PHE A 1 106 ? -14.780 4.679 -13.736 1.00 80.56 106 PHE A O 1
ATOM 819 N N . GLN A 1 107 ? -16.729 3.779 -13.003 1.00 64.12 107 GLN A N 1
ATOM 820 C CA . GLN A 1 107 ? -17.632 4.369 -13.999 1.00 64.12 107 GLN A CA 1
ATOM 821 C C . GLN A 1 107 ? -18.372 5.570 -13.418 1.00 64.12 107 GLN A C 1
ATOM 823 O O . GLN A 1 107 ? -18.700 5.515 -12.210 1.00 64.12 107 GLN A O 1
#

Organism: NCBI:txid433720

Radius of gyration: 18.17 Å; chains: 1; bounding box: 39×37×46 Å